Protein AF-A0A6P0MCY4-F1 (afdb_monomer_lite)

Secondary structure (DSSP, 8-state):
-HHHHHHHHHHHHHHHHIIIIIHHTTT----S-GGG-SS-HHHHHHHHHHHHHTT--HHHHHHTT-

Radius of gyration: 14.64 Å; chains: 1; bounding box: 48×26×23 Å

pLDDT: mean 88.7, std 9.21, range [59.12, 97.25]

Foldseek 3Di:
DVPVVVVVV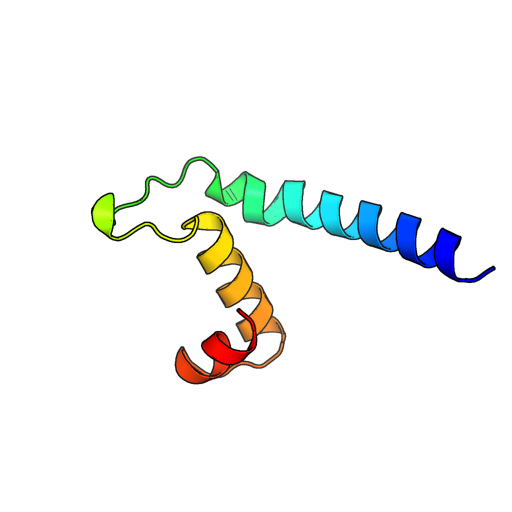VVVVVVVCCVPQVVVCVPPDDPDDPVPCPDDPSVLVVLQVVQVVVPQDDDVSSVVSD

Structure (mmCIF, N/CA/C/O backbone):
data_AF-A0A6P0MCY4-F1
#
_entry.id   AF-A0A6P0MCY4-F1
#
loop_
_atom_site.group_PDB
_atom_site.id
_atom_site.type_symbol
_atom_site.label_atom_id
_atom_site.label_alt_id
_atom_site.label_comp_id
_atom_site.label_asym_id
_atom_site.label_entity_id
_atom_site.labe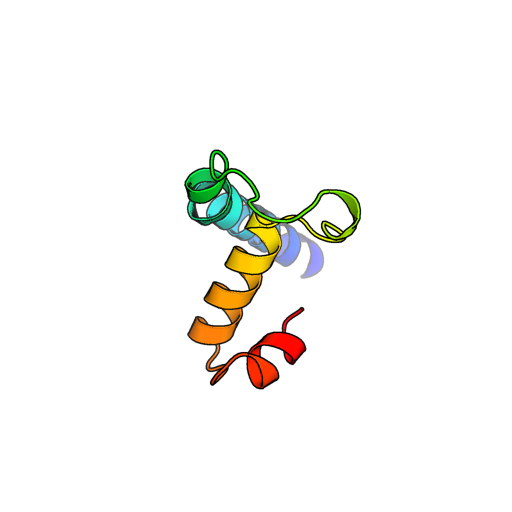l_seq_id
_atom_site.pdbx_PDB_ins_code
_atom_site.Cartn_x
_atom_site.Cartn_y
_atom_site.Cartn_z
_atom_site.occupancy
_atom_site.B_iso_or_equiv
_atom_site.auth_seq_id
_atom_site.auth_comp_id
_atom_site.auth_asym_id
_atom_site.auth_atom_id
_atom_site.pdbx_PDB_model_num
ATOM 1 N N . MET A 1 1 ? 27.949 2.004 10.112 1.00 59.12 1 MET A N 1
ATOM 2 C CA . MET A 1 1 ? 27.831 3.295 9.393 1.00 59.12 1 MET A CA 1
ATOM 3 C C . MET A 1 1 ? 26.645 3.353 8.413 1.00 59.12 1 MET A C 1
ATOM 5 O O . MET A 1 1 ? 26.112 4.433 8.227 1.00 59.12 1 MET A O 1
ATOM 9 N N . ALA A 1 2 ? 26.141 2.234 7.864 1.00 60.34 2 ALA A N 1
ATOM 10 C CA . ALA A 1 2 ? 25.022 2.235 6.898 1.00 60.34 2 ALA A CA 1
ATOM 11 C C . ALA A 1 2 ? 23.631 2.641 7.451 1.00 60.34 2 ALA A C 1
ATOM 13 O O . ALA A 1 2 ? 22.810 3.177 6.713 1.00 60.34 2 ALA A O 1
ATOM 14 N N . LYS A 1 3 ? 23.356 2.431 8.750 1.00 59.16 3 LYS A N 1
ATOM 15 C CA . LYS A 1 3 ? 22.019 2.675 9.338 1.00 59.16 3 LYS A CA 1
ATOM 16 C C . LYS A 1 3 ? 21.564 4.145 9.285 1.00 59.16 3 LYS A C 1
ATOM 18 O O . LYS A 1 3 ? 20.370 4.397 9.200 1.00 59.16 3 LYS A O 1
ATOM 23 N N . GLY A 1 4 ? 22.495 5.104 9.326 1.00 64.56 4 GLY A N 1
ATOM 24 C CA . GLY A 1 4 ? 22.166 6.536 9.284 1.00 64.56 4 GLY A CA 1
ATOM 25 C C . GLY A 1 4 ? 21.752 7.024 7.893 1.00 64.56 4 GLY A C 1
ATOM 26 O O . GLY A 1 4 ? 20.818 7.808 7.772 1.00 64.56 4 GLY A O 1
ATOM 27 N N . PHE A 1 5 ? 22.398 6.507 6.845 1.00 61.69 5 PHE A N 1
ATOM 28 C CA . PHE A 1 5 ? 22.096 6.860 5.456 1.00 61.69 5 PHE A CA 1
ATOM 29 C C . PHE A 1 5 ? 20.725 6.326 5.015 1.00 61.69 5 PHE A C 1
ATOM 31 O O . PHE A 1 5 ? 19.919 7.069 4.461 1.00 61.69 5 PHE A O 1
ATOM 38 N N . VAL A 1 6 ? 20.420 5.065 5.348 1.00 74.31 6 VAL A N 1
ATOM 39 C CA . VAL A 1 6 ? 19.119 4.444 5.040 1.00 74.31 6 VAL A CA 1
ATOM 40 C C . VAL A 1 6 ? 17.971 5.186 5.729 1.00 74.31 6 VAL A C 1
ATOM 42 O O . VAL A 1 6 ? 16.937 5.414 5.113 1.00 74.31 6 VAL A O 1
ATOM 45 N N . LYS A 1 7 ? 18.161 5.632 6.977 1.00 81.81 7 LYS A N 1
ATOM 46 C CA . LYS A 1 7 ? 17.136 6.374 7.724 1.00 81.81 7 LY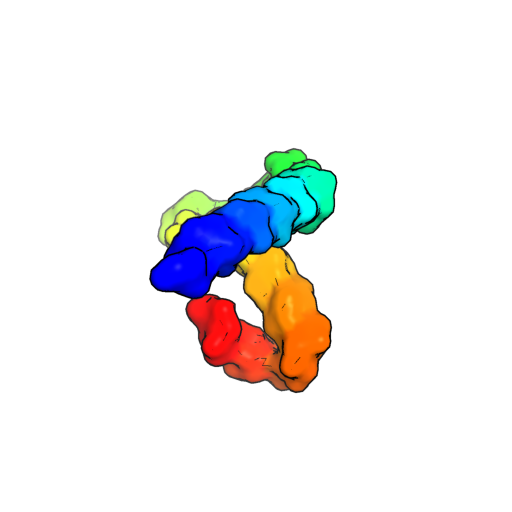S A CA 1
ATOM 47 C C . LYS A 1 7 ? 16.755 7.694 7.039 1.00 81.81 7 LYS A C 1
ATOM 49 O O . LYS A 1 7 ? 15.574 7.959 6.847 1.00 81.81 7 LYS A O 1
ATOM 54 N N . ALA A 1 8 ? 17.744 8.482 6.619 1.00 82.25 8 ALA A N 1
ATOM 55 C CA . ALA A 1 8 ? 17.504 9.747 5.922 1.00 82.25 8 ALA A CA 1
ATOM 56 C C . ALA A 1 8 ? 16.828 9.541 4.553 1.00 82.25 8 ALA A C 1
ATOM 58 O O . ALA A 1 8 ? 15.961 10.321 4.154 1.00 82.25 8 ALA A O 1
ATOM 59 N N . GLN A 1 9 ? 17.191 8.469 3.841 1.00 85.12 9 GLN A N 1
ATOM 60 C CA . GLN A 1 9 ? 16.541 8.111 2.582 1.00 85.12 9 GLN A CA 1
ATOM 61 C C . GLN A 1 9 ? 15.069 7.727 2.797 1.00 85.12 9 GLN A C 1
ATOM 63 O O . GLN A 1 9 ? 14.198 8.260 2.110 1.00 85.12 9 GLN A O 1
ATOM 68 N N . GLN A 1 10 ? 14.779 6.889 3.797 1.00 84.56 10 GLN A N 1
ATOM 69 C CA . GLN A 1 10 ? 13.410 6.497 4.139 1.00 84.56 10 GLN A CA 1
ATOM 70 C C . GLN A 1 10 ? 12.544 7.693 4.548 1.00 84.56 10 GLN A C 1
ATOM 72 O O . GLN A 1 10 ? 11.389 7.787 4.142 1.00 84.56 10 GLN A O 1
ATOM 77 N N . GLU A 1 11 ? 13.093 8.643 5.308 1.00 87.75 11 GLU A N 1
ATOM 78 C CA . GLU A 1 11 ? 12.385 9.870 5.696 1.00 87.75 11 GLU A CA 1
ATOM 79 C C . GLU A 1 11 ? 12.008 10.726 4.475 1.00 87.75 11 GLU A C 1
ATOM 81 O O . GLU A 1 11 ? 10.889 11.241 4.389 1.00 87.75 11 GLU A O 1
ATOM 86 N N . ARG A 1 12 ? 12.909 10.835 3.489 1.00 89.00 12 ARG A N 1
ATOM 87 C CA . ARG A 1 12 ? 12.644 11.550 2.234 1.00 89.00 12 ARG A CA 1
ATOM 88 C C . ARG A 1 12 ? 11.573 10.856 1.396 1.00 89.00 12 ARG A C 1
ATOM 90 O O . ARG A 1 12 ? 10.669 11.521 0.891 1.00 89.00 12 ARG A O 1
ATOM 97 N N . GLU A 1 13 ? 11.662 9.540 1.245 1.00 88.75 13 GLU A N 1
ATOM 98 C CA . GLU A 1 13 ? 10.685 8.737 0.502 1.00 88.75 13 GLU A CA 1
ATOM 99 C C . GLU A 1 13 ? 9.296 8.804 1.157 1.00 88.75 13 GLU A C 1
ATOM 101 O O . GLU A 1 13 ? 8.297 9.052 0.477 1.00 88.75 13 GLU A O 1
ATOM 106 N N . ALA A 1 14 ? 9.232 8.712 2.489 1.00 85.88 14 ALA A N 1
ATOM 107 C CA . ALA A 1 14 ? 7.996 8.874 3.249 1.00 85.88 14 ALA A CA 1
ATOM 108 C C . ALA A 1 14 ? 7.373 10.267 3.054 1.00 85.88 14 ALA A C 1
ATOM 110 O O . ALA A 1 14 ? 6.151 10.394 2.933 1.00 85.88 14 ALA A O 1
ATOM 111 N N . LEU A 1 15 ? 8.191 11.323 2.974 1.00 89.81 15 LEU A N 1
ATOM 112 C CA . LEU A 1 15 ? 7.709 12.678 2.706 1.00 89.81 15 LEU A CA 1
ATOM 113 C C . LEU A 1 15 ? 7.119 12.816 1.295 1.00 89.81 15 LEU A C 1
ATOM 115 O O . LEU A 1 15 ? 6.087 13.470 1.124 1.00 89.81 15 LEU A O 1
ATOM 119 N N . ILE A 1 16 ? 7.741 12.187 0.294 1.00 91.31 16 ILE A N 1
ATOM 120 C CA . ILE A 1 16 ? 7.225 12.152 -1.083 1.00 91.31 16 ILE A CA 1
ATOM 121 C C . ILE A 1 16 ? 5.867 11.448 -1.113 1.00 91.31 16 ILE A C 1
ATOM 123 O O . ILE A 1 16 ? 4.909 11.986 -1.673 1.00 91.31 16 ILE A O 1
ATOM 127 N N . LEU A 1 17 ? 5.747 10.289 -0.460 1.00 88.25 17 LEU A N 1
ATOM 128 C CA . LEU A 1 17 ? 4.484 9.554 -0.384 1.00 88.25 17 LEU A CA 1
ATOM 129 C C . LEU A 1 17 ? 3.391 10.378 0.317 1.00 88.25 17 LEU A C 1
ATOM 131 O O . LEU A 1 17 ? 2.258 10.467 -0.162 1.00 88.25 17 LEU A O 1
ATOM 135 N N . LYS A 1 18 ? 3.746 11.057 1.415 1.00 88.19 18 LYS A N 1
ATOM 136 C CA . LYS A 1 18 ? 2.831 11.924 2.167 1.00 88.19 18 LYS A CA 1
ATOM 137 C C . LYS A 1 18 ? 2.315 13.101 1.343 1.00 88.19 18 LYS A C 1
ATOM 139 O O . LYS A 1 18 ? 1.141 13.442 1.450 1.00 88.19 18 LYS A O 1
ATOM 144 N N . ASN A 1 19 ? 3.161 13.719 0.522 1.00 91.19 19 ASN A N 1
ATOM 145 C CA . ASN A 1 19 ? 2.778 14.868 -0.301 1.00 91.19 19 ASN A CA 1
ATOM 146 C C . ASN A 1 19 ? 2.143 14.500 -1.650 1.00 91.19 19 ASN A C 1
ATOM 148 O O . ASN A 1 19 ? 1.614 15.391 -2.309 1.00 91.19 19 ASN A O 1
ATOM 152 N N . SER A 1 20 ? 2.164 13.224 -2.039 1.00 89.38 20 SER A N 1
ATOM 153 C CA . SER A 1 20 ? 1.562 12.725 -3.277 1.00 89.38 20 SER A CA 1
ATOM 154 C C . SER A 1 20 ? 0.233 12.020 -2.994 1.00 89.38 20 SER A C 1
ATOM 156 O O . SER A 1 20 ? -0.781 12.685 -2.789 1.00 89.38 20 SER A O 1
ATOM 158 N N . VAL A 1 21 ? 0.233 10.686 -2.945 1.00 88.62 21 VAL A N 1
ATOM 159 C CA . VAL A 1 21 ? -0.966 9.840 -2.866 1.0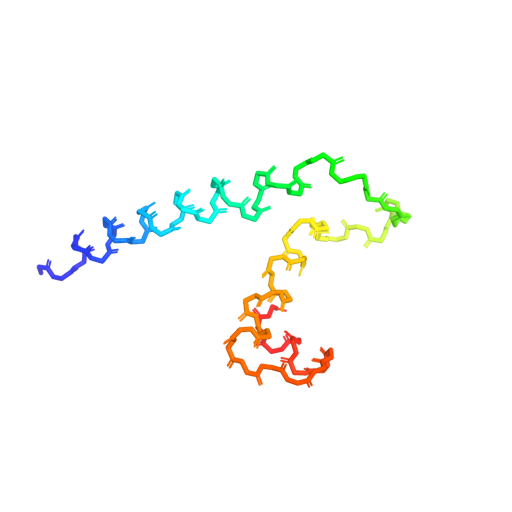0 88.62 21 VAL A CA 1
ATOM 160 C C . VAL A 1 21 ? -1.774 10.143 -1.605 1.00 88.62 21 VAL A C 1
ATOM 162 O O . VAL A 1 21 ? -2.975 10.393 -1.692 1.00 88.62 21 VAL A O 1
ATOM 165 N N . LEU A 1 22 ? -1.121 10.212 -0.438 1.00 88.56 22 LEU A N 1
ATOM 166 C CA . LEU A 1 22 ? -1.828 10.432 0.830 1.00 88.56 22 LEU A CA 1
ATOM 167 C C . LEU A 1 22 ? -2.529 11.797 0.870 1.00 88.56 22 LEU A C 1
ATOM 169 O O . LEU A 1 22 ? -3.678 11.884 1.293 1.00 88.56 22 LEU A O 1
ATOM 173 N N . ARG A 1 23 ? -1.864 12.858 0.394 1.00 91.25 23 ARG A N 1
ATOM 174 C CA . ARG A 1 23 ? -2.451 14.204 0.312 1.00 91.25 23 ARG A CA 1
ATOM 175 C C . ARG A 1 23 ? -3.535 14.292 -0.759 1.00 91.25 23 ARG A C 1
ATOM 177 O O . ARG A 1 23 ? -4.535 14.968 -0.542 1.00 91.25 23 ARG A O 1
ATOM 184 N N . HIS A 1 24 ? -3.354 13.630 -1.899 1.00 93.12 24 HIS A N 1
ATOM 185 C CA . HIS A 1 24 ? -4.316 13.672 -2.998 1.00 93.12 24 HIS A CA 1
ATOM 186 C C . HIS A 1 24 ? -5.668 13.072 -2.589 1.00 93.12 24 HIS A C 1
ATOM 188 O O . HIS A 1 24 ? -6.711 13.675 -2.827 1.00 93.12 24 HIS A O 1
ATOM 194 N N . PHE A 1 25 ? -5.649 11.937 -1.886 1.00 92.56 25 PHE A N 1
ATOM 195 C CA . PHE A 1 25 ? -6.862 11.245 -1.448 1.00 92.56 25 PHE A CA 1
ATOM 196 C C . PHE A 1 25 ? -7.336 11.631 -0.037 1.00 92.56 25 PHE A C 1
ATOM 198 O O . PHE A 1 25 ? -8.302 11.054 0.451 1.00 92.56 25 PHE A O 1
ATOM 205 N N . GLN A 1 26 ? -6.726 12.626 0.620 1.00 88.94 26 GLN A N 1
ATOM 206 C CA . GLN A 1 26 ? -7.059 12.986 2.010 1.00 88.94 26 GLN A CA 1
ATOM 207 C C . GLN A 1 26 ? -8.524 13.416 2.215 1.00 88.94 26 GLN A C 1
ATOM 209 O O . GLN A 1 26 ? -9.058 13.280 3.310 1.00 88.94 26 GLN A O 1
ATOM 214 N N . HIS A 1 27 ? -9.171 13.949 1.173 1.00 91.00 27 HIS A N 1
ATOM 215 C CA . HIS A 1 27 ? -10.564 14.411 1.217 1.00 91.00 27 HIS A CA 1
ATOM 216 C C . HIS A 1 27 ? -11.558 13.372 0.682 1.00 91.00 27 HIS A C 1
ATOM 218 O O . HIS A 1 27 ? -12.753 13.660 0.577 1.00 91.00 27 HIS A O 1
ATOM 224 N N . LEU A 1 28 ? -11.083 12.181 0.308 1.00 92.75 28 LEU A N 1
ATOM 225 C CA . LEU A 1 28 ? -11.945 11.115 -0.171 1.00 92.75 28 LEU A CA 1
ATOM 226 C C . LEU A 1 28 ? -12.769 10.579 1.002 1.00 92.75 28 LEU A C 1
ATOM 228 O O . LEU A 1 28 ? -12.227 10.013 1.950 1.00 92.75 28 LEU A O 1
ATOM 232 N N . ARG A 1 29 ? -14.090 10.765 0.936 1.00 91.94 29 ARG A N 1
ATOM 233 C CA . ARG A 1 29 ? -15.003 10.197 1.932 1.00 91.94 29 ARG A CA 1
ATOM 234 C C . ARG A 1 29 ? -15.052 8.690 1.763 1.00 91.94 29 ARG A C 1
ATOM 236 O O . ARG A 1 29 ? -15.184 8.203 0.643 1.00 91.94 29 ARG A O 1
ATOM 243 N N . ASP A 1 30 ? -14.981 7.976 2.878 1.00 93.88 30 ASP A N 1
ATOM 244 C CA . ASP A 1 30 ? -15.084 6.525 2.880 1.00 93.88 30 ASP A CA 1
ATOM 245 C C . ASP A 1 30 ? -16.550 6.098 2.687 1.00 93.88 30 ASP A C 1
ATOM 247 O O . ASP A 1 30 ? -17.376 6.388 3.554 1.00 93.88 30 ASP A O 1
ATOM 251 N N . PRO A 1 31 ? -16.911 5.441 1.567 1.00 92.69 31 PRO A N 1
ATOM 252 C CA . PRO A 1 31 ? -18.286 5.013 1.325 1.00 92.69 31 PRO A CA 1
ATOM 253 C C . PRO A 1 31 ? -18.654 3.742 2.107 1.00 92.69 31 PRO A C 1
ATOM 255 O O . PRO A 1 31 ? -19.800 3.296 2.053 1.00 92.69 31 PRO A O 1
ATOM 258 N N . ARG A 1 32 ? -17.693 3.108 2.791 1.00 94.06 32 ARG A N 1
ATOM 259 C CA . ARG A 1 32 ? -17.909 1.853 3.514 1.00 94.06 32 ARG A CA 1
ATOM 260 C C . ARG A 1 32 ? -18.638 2.107 4.826 1.00 94.06 32 ARG A C 1
ATOM 262 O O . ARG A 1 32 ? -18.466 3.136 5.472 1.00 94.06 32 ARG A O 1
ATOM 269 N N . VAL A 1 33 ? -19.393 1.113 5.283 1.00 94.81 33 VAL A N 1
ATOM 270 C CA . VAL A 1 33 ? -20.044 1.154 6.600 1.00 94.81 33 VAL A CA 1
ATOM 271 C C . VAL A 1 33 ? -18.971 1.195 7.692 1.00 94.81 33 VAL A C 1
ATOM 273 O O . VAL A 1 33 ? -18.064 0.365 7.660 1.00 94.81 33 VAL A O 1
ATOM 276 N N . GLU A 1 34 ? -19.085 2.086 8.681 1.00 90.81 34 GLU A N 1
ATOM 277 C CA . GLU A 1 34 ? -18.061 2.295 9.727 1.00 90.81 34 GLU A CA 1
ATOM 278 C C . GLU A 1 34 ? -17.599 0.992 10.399 1.00 90.81 34 GLU A C 1
ATOM 280 O O . GLU A 1 34 ? -16.401 0.752 10.529 1.00 90.81 34 GLU A O 1
ATOM 285 N N . ARG A 1 35 ? -18.523 0.064 10.696 1.00 92.75 35 ARG A N 1
ATOM 286 C CA . ARG A 1 35 ? -18.205 -1.259 11.280 1.00 92.75 35 ARG A CA 1
ATOM 287 C C . ARG A 1 35 ? -17.254 -2.129 10.439 1.00 92.75 35 ARG A C 1
ATOM 289 O O . ARG A 1 35 ? -16.745 -3.130 10.930 1.00 92.75 35 ARG A O 1
ATOM 296 N N . THR A 1 36 ? -17.067 -1.795 9.161 1.00 91.00 36 THR A N 1
ATOM 297 C CA . THR A 1 36 ? -16.211 -2.516 8.203 1.00 91.00 36 THR A CA 1
ATOM 298 C C . THR A 1 36 ? -14.888 -1.798 7.911 1.00 91.00 36 THR A C 1
ATOM 300 O O . THR A 1 36 ? -14.019 -2.368 7.254 1.00 91.00 36 THR A O 1
ATOM 303 N N . GLN A 1 37 ? -14.685 -0.581 8.427 1.00 90.19 37 GLN A N 1
ATOM 304 C CA . GLN A 1 37 ? -13.496 0.242 8.177 1.00 90.19 37 GLN A CA 1
ATOM 305 C C . GLN A 1 37 ? -12.317 -0.148 9.093 1.00 90.19 37 GLN A C 1
ATOM 307 O O . GLN A 1 37 ? -11.832 0.651 9.887 1.00 90.19 37 GLN A O 1
ATOM 312 N N . LYS A 1 38 ? -11.823 -1.391 8.990 1.00 90.56 38 LYS A N 1
ATOM 313 C CA . LYS A 1 38 ? -10.653 -1.858 9.771 1.00 90.56 38 LYS A CA 1
ATOM 314 C C . LYS A 1 38 ? -9.348 -1.139 9.402 1.00 90.56 38 LYS A C 1
ATOM 316 O O . LYS A 1 38 ? -8.443 -1.035 10.223 1.00 90.56 38 LYS A O 1
ATOM 321 N N . HIS A 1 39 ? -9.261 -0.658 8.164 1.00 91.06 39 HIS A N 1
ATOM 322 C CA . HIS A 1 39 ? -8.106 0.047 7.614 1.00 91.06 39 HIS A CA 1
ATOM 323 C C . HIS A 1 39 ? -8.563 1.330 6.924 1.00 91.06 39 HIS A C 1
ATOM 325 O O . HIS A 1 39 ? -9.649 1.368 6.340 1.00 91.06 39 HIS A O 1
ATOM 331 N N . SER A 1 40 ? -7.715 2.359 6.939 1.00 91.00 40 SER A N 1
ATOM 332 C CA . SER A 1 40 ? -7.963 3.607 6.208 1.00 91.00 40 SER A CA 1
ATOM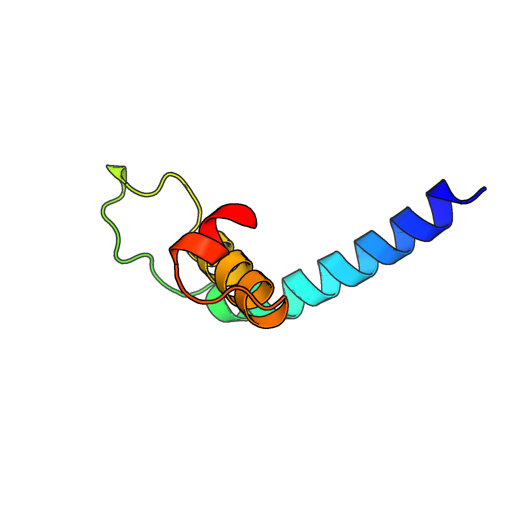 333 C C . SER A 1 40 ? -8.112 3.345 4.707 1.00 91.00 40 SER A C 1
ATOM 335 O O . SER A 1 40 ? -7.276 2.663 4.109 1.00 91.00 40 SER A O 1
ATOM 337 N N . LEU A 1 41 ? -9.143 3.929 4.087 1.00 93.50 41 LEU A N 1
ATOM 338 C CA . LEU A 1 41 ? -9.361 3.835 2.640 1.00 93.50 41 LEU A CA 1
ATOM 339 C C . LEU A 1 41 ? -8.150 4.352 1.855 1.00 93.50 41 LEU A C 1
ATOM 341 O O . LEU A 1 41 ? -7.720 3.734 0.885 1.00 93.50 41 LEU A O 1
ATOM 345 N N . VAL A 1 42 ? -7.555 5.453 2.316 1.00 93.44 42 VAL A N 1
ATOM 346 C CA . VAL A 1 42 ? -6.379 6.057 1.679 1.00 93.44 42 VAL A CA 1
ATOM 347 C C . VAL A 1 42 ? -5.179 5.105 1.726 1.00 93.44 42 VAL A C 1
ATOM 349 O O . VAL A 1 42 ? -4.441 4.998 0.747 1.00 93.44 42 VAL A O 1
ATOM 352 N N . ALA A 1 43 ? -5.002 4.370 2.827 1.00 91.19 43 ALA A N 1
ATOM 353 C CA . ALA A 1 43 ? -3.940 3.372 2.937 1.00 91.19 43 ALA A CA 1
ATOM 354 C C . ALA A 1 43 ? -4.162 2.204 1.962 1.00 91.19 43 ALA A C 1
ATOM 356 O O . ALA A 1 43 ? -3.230 1.811 1.267 1.00 91.19 43 ALA A O 1
ATOM 357 N N . MET A 1 44 ? -5.400 1.714 1.835 1.00 93.19 44 MET A N 1
ATOM 358 C CA . MET A 1 44 ? -5.738 0.652 0.878 1.00 93.19 44 MET A CA 1
ATOM 359 C C . MET A 1 44 ? -5.487 1.068 -0.575 1.00 93.19 44 MET A C 1
ATOM 361 O O . MET A 1 44 ? -4.887 0.312 -1.333 1.00 93.19 44 MET A O 1
ATOM 365 N N . ILE A 1 45 ? -5.894 2.283 -0.955 1.00 93.62 45 ILE A N 1
ATOM 366 C CA . ILE A 1 45 ? -5.630 2.836 -2.293 1.00 93.62 45 ILE A CA 1
ATOM 367 C C . ILE A 1 45 ? -4.121 2.943 -2.536 1.00 93.62 45 ILE A C 1
ATOM 369 O O . ILE A 1 45 ? -3.640 2.605 -3.614 1.00 93.62 45 ILE A O 1
ATOM 373 N N . THR A 1 46 ? -3.366 3.374 -1.522 1.00 93.94 46 THR A N 1
ATOM 374 C CA . THR A 1 46 ? -1.907 3.488 -1.617 1.00 93.94 46 THR A CA 1
ATOM 375 C C . THR A 1 46 ? -1.257 2.127 -1.871 1.00 93.94 46 THR A C 1
ATOM 377 O O . THR A 1 46 ? -0.457 2.015 -2.796 1.00 93.94 46 THR A O 1
ATOM 380 N N . ILE A 1 47 ? -1.632 1.089 -1.114 1.00 94.12 47 ILE A N 1
ATOM 381 C CA . ILE A 1 47 ? -1.119 -0.277 -1.309 1.00 94.12 47 ILE A CA 1
ATOM 382 C C . ILE A 1 47 ? -1.481 -0.789 -2.702 1.00 94.12 47 ILE A C 1
ATOM 384 O O . ILE A 1 47 ? -0.605 -1.284 -3.400 1.00 94.12 47 ILE A O 1
ATOM 388 N N . ALA A 1 48 ? -2.727 -0.606 -3.149 1.00 95.31 48 ALA A N 1
ATOM 389 C CA . ALA A 1 48 ? -3.157 -1.054 -4.472 1.00 95.31 48 ALA A CA 1
ATOM 390 C C . ALA A 1 48 ? -2.334 -0.411 -5.603 1.00 95.31 48 ALA A C 1
ATOM 392 O O . ALA A 1 48 ? -1.876 -1.113 -6.500 1.00 95.31 48 ALA A O 1
ATOM 393 N N . ILE A 1 49 ? -2.088 0.903 -5.545 1.00 94.19 49 ILE A N 1
ATOM 394 C CA . ILE A 1 49 ? -1.262 1.600 -6.543 1.00 94.19 49 ILE A CA 1
ATOM 395 C C . ILE A 1 49 ? 0.176 1.075 -6.517 1.00 94.19 49 ILE A C 1
ATOM 397 O O . ILE A 1 49 ? 0.729 0.753 -7.565 1.00 94.19 49 ILE A O 1
ATOM 401 N N . LEU A 1 50 ? 0.786 0.974 -5.332 1.00 93.94 50 LEU A N 1
ATOM 402 C CA . LEU A 1 50 ? 2.167 0.503 -5.200 1.00 93.94 50 LEU A CA 1
ATOM 403 C C . LEU A 1 50 ? 2.324 -0.957 -5.642 1.00 93.94 50 LEU A C 1
ATOM 405 O O . LEU A 1 50 ? 3.323 -1.292 -6.276 1.00 93.94 50 LEU A O 1
ATOM 409 N N . ALA A 1 51 ? 1.337 -1.803 -5.355 1.00 96.38 51 ALA A N 1
ATOM 410 C CA . ALA A 1 51 ? 1.303 -3.197 -5.770 1.00 96.38 51 ALA A CA 1
ATOM 411 C C . ALA A 1 51 ? 1.221 -3.319 -7.297 1.00 96.38 51 ALA A C 1
ATOM 413 O O . ALA A 1 51 ? 2.047 -4.003 -7.896 1.00 96.38 51 ALA A O 1
ATOM 414 N N . VAL A 1 52 ? 0.304 -2.590 -7.945 1.00 96.06 52 VAL A N 1
ATOM 415 C CA . VAL A 1 52 ? 0.180 -2.573 -9.415 1.00 96.06 52 VAL A CA 1
ATOM 416 C C . VAL A 1 52 ? 1.461 -2.054 -10.072 1.00 96.06 52 VAL A C 1
ATOM 418 O O . VAL A 1 52 ? 1.952 -2.658 -11.022 1.00 96.06 52 VAL A O 1
ATOM 421 N N . LEU A 1 53 ? 2.064 -0.984 -9.541 1.00 94.62 53 LEU A N 1
ATOM 422 C CA . LEU A 1 53 ? 3.354 -0.476 -10.032 1.00 94.62 53 LEU A CA 1
ATOM 423 C C . LEU A 1 53 ? 4.500 -1.481 -9.845 1.00 94.62 53 LEU A C 1
ATOM 425 O O . LEU A 1 53 ? 5.461 -1.464 -10.609 1.00 94.62 53 LEU A O 1
ATOM 429 N N . SER A 1 54 ? 4.386 -2.360 -8.851 1.00 94.94 54 SER A N 1
ATOM 430 C CA . SER A 1 54 ? 5.334 -3.445 -8.589 1.00 94.94 54 SER A CA 1
ATOM 431 C C . SER A 1 54 ? 5.028 -4.726 -9.377 1.00 94.94 54 SER A C 1
ATOM 433 O O . SER A 1 54 ? 5.738 -5.714 -9.200 1.00 94.94 54 SER A O 1
ATOM 435 N N . GLY A 1 55 ? 4.004 -4.724 -10.241 1.00 95.75 55 GLY A N 1
ATOM 436 C CA . GLY A 1 55 ? 3.647 -5.851 -11.107 1.00 95.75 55 GLY A CA 1
ATOM 437 C C . GLY A 1 55 ? 2.552 -6.779 -10.574 1.00 95.75 55 GLY A C 1
ATOM 438 O O . GLY A 1 55 ? 2.380 -7.864 -11.123 1.00 95.75 55 GLY A O 1
ATOM 439 N N . ALA A 1 56 ? 1.813 -6.393 -9.530 1.00 97.25 56 ALA A N 1
ATOM 440 C CA . ALA A 1 56 ? 0.663 -7.168 -9.071 1.00 97.25 56 ALA A CA 1
ATOM 441 C C . ALA A 1 56 ? -0.458 -7.159 -10.124 1.00 97.25 56 ALA A C 1
ATOM 443 O O . ALA A 1 56 ? -0.957 -6.092 -10.491 1.00 97.25 56 ALA A O 1
ATOM 444 N N . ASP A 1 57 ? -0.878 -8.346 -10.567 1.00 94.94 57 ASP A N 1
ATOM 445 C CA . ASP A 1 57 ? -1.991 -8.512 -11.504 1.00 94.94 57 ASP A CA 1
ATOM 446 C C . ASP A 1 57 ? -3.270 -8.939 -10.767 1.00 94.94 57 ASP A C 1
ATOM 448 O O . ASP A 1 57 ? -3.423 -10.073 -10.304 1.00 94.94 57 ASP A O 1
ATOM 452 N N . GLY A 1 58 ? -4.189 -7.986 -10.616 1.00 92.69 58 GLY A N 1
ATOM 453 C CA . GLY A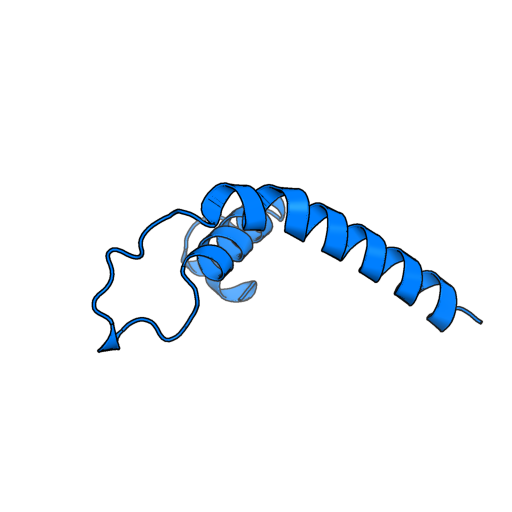 1 58 ? -5.474 -8.184 -9.952 1.00 92.69 58 GLY A CA 1
ATOM 454 C C . GLY A 1 58 ? -5.426 -8.183 -8.418 1.00 92.69 58 GLY A C 1
ATOM 455 O O . GLY A 1 58 ? -4.383 -8.070 -7.776 1.00 92.69 58 GLY A O 1
ATOM 456 N N . PHE A 1 59 ? -6.607 -8.296 -7.805 1.00 91.75 59 PHE A N 1
ATOM 457 C CA . PHE A 1 59 ? -6.777 -8.122 -6.355 1.00 91.75 59 PHE A CA 1
ATOM 458 C C . PHE A 1 59 ? -6.101 -9.202 -5.509 1.00 91.75 59 PHE A C 1
ATOM 460 O O . PHE A 1 59 ? -5.618 -8.895 -4.424 1.00 91.75 59 PHE A O 1
ATOM 467 N N . VAL A 1 60 ? -6.031 -10.438 -6.011 1.00 94.62 60 VAL A N 1
ATOM 468 C CA . VAL A 1 60 ? -5.361 -11.547 -5.313 1.00 94.62 60 VAL A CA 1
ATOM 469 C C . VAL A 1 60 ? -3.859 -11.280 -5.199 1.00 94.62 60 VAL A C 1
ATOM 471 O O . VAL A 1 60 ? -3.279 -11.475 -4.141 1.00 94.62 60 VAL A O 1
ATOM 474 N N . ALA A 1 61 ? -3.226 -10.770 -6.260 1.00 95.31 61 ALA A N 1
ATOM 475 C CA . ALA A 1 61 ? -1.815 -10.400 -6.211 1.00 95.31 61 ALA A CA 1
ATOM 476 C C . ALA A 1 61 ? -1.572 -9.161 -5.335 1.00 95.31 61 ALA A C 1
ATOM 478 O O . ALA A 1 61 ? -0.542 -9.061 -4.684 1.00 95.31 61 ALA A O 1
ATOM 479 N N . ILE A 1 62 ? -2.518 -8.218 -5.277 1.00 95.50 62 ILE A N 1
ATOM 480 C CA . ILE A 1 62 ? -2.406 -7.034 -4.409 1.00 95.50 62 ILE A CA 1
ATOM 481 C C . ILE A 1 62 ? -2.420 -7.420 -2.920 1.00 95.50 62 ILE A C 1
ATOM 483 O O . ILE A 1 62 ? -1.736 -6.769 -2.131 1.00 95.50 62 ILE A O 1
ATOM 487 N N . GLU A 1 63 ? -3.131 -8.485 -2.535 1.00 92.56 63 GLU A N 1
ATOM 488 C CA . GLU A 1 63 ? -3.175 -8.988 -1.150 1.00 92.56 63 GLU A CA 1
ATOM 489 C C . GLU A 1 63 ? -1.775 -9.283 -0.586 1.00 92.56 63 GLU A C 1
ATOM 491 O O . GLU A 1 63 ? -1.526 -9.070 0.594 1.00 92.56 63 GLU A O 1
ATOM 496 N N . THR A 1 64 ? -0.808 -9.687 -1.418 1.00 93.00 64 THR A N 1
ATOM 497 C CA . THR A 1 64 ? 0.548 -10.009 -0.941 1.00 93.00 64 THR A CA 1
ATOM 498 C C . THR A 1 64 ? 1.377 -8.781 -0.551 1.00 93.00 64 THR A C 1
ATOM 500 O O . THR A 1 64 ? 2.453 -8.931 0.024 1.00 93.00 64 THR A O 1
ATOM 503 N N . TYR A 1 65 ? 0.920 -7.573 -0.895 1.00 88.81 65 TYR A N 1
ATOM 504 C CA . TYR A 1 65 ? 1.604 -6.306 -0.611 1.00 88.81 65 TYR A CA 1
ATOM 505 C C . TYR A 1 65 ? 1.060 -5.597 0.639 1.00 88.81 65 TYR A C 1
ATOM 507 O O . TYR A 1 65 ? 1.609 -4.557 1.018 1.00 88.81 65 TYR A O 1
ATOM 515 N N . GLY A 1 66 ? -0.014 -6.120 1.246 1.00 69.31 66 GLY A N 1
ATOM 516 C CA . GLY A 1 66 ? -0.714 -5.503 2.376 1.00 69.31 66 GLY A CA 1
ATOM 517 C C . GLY A 1 66 ? -1.143 -6.497 3.436 1.00 69.31 66 GLY A C 1
ATOM 518 O O . GLY A 1 66 ? -2.258 -7.036 3.283 1.00 69.31 66 GLY A O 1
#

Sequence (66 aa):
MAKGFVKAQQEREALILKNSVLRHFQHLRDPRVERTQKHSLVAMITIAILAVLSGADGFVAIETYG